Protein AF-A0A556W7E6-F1 (afdb_monomer)

Sequence (172 aa):
MAGVFQLEAYEPEVYRRKARMISVAMAGQLIVFGMLFAMLLTTTFGSSFWLNALGVLLGLLATSALFAALKDRPWMNEVRYVWQLKHHLGQISGYLSTLRREVNADNRVALDILTFYHQGMQQLAELNGRTPDDDAERLAEKLEVKLKREELGLPEDVTRFDPQDLRAFKRS

Solvent-accessible surface area (backbone atoms only — not comparable to full-atom values): 9435 Å² total; per-residue (Å²): 129,82,66,75,44,66,76,73,96,72,62,34,66,61,43,47,52,51,51,50,54,49,53,51,51,53,52,53,48,30,51,53,36,14,51,50,40,18,50,54,42,25,74,75,74,47,84,45,74,67,41,42,52,48,9,38,51,52,9,48,52,52,44,48,52,52,47,65,70,51,58,80,42,78,91,32,50,58,60,51,49,54,51,50,51,52,49,52,48,61,55,50,63,45,26,46,70,43,32,55,54,37,41,75,66,72,32,62,68,34,43,44,53,52,47,26,44,54,53,50,49,41,50,54,19,48,44,70,73,40,77,60,90,65,50,72,68,54,48,50,50,53,50,51,54,50,51,54,28,57,76,70,72,45,73,93,74,44,57,63,48,54,72,67,64,56,72,83,50,62,72,98

Radius 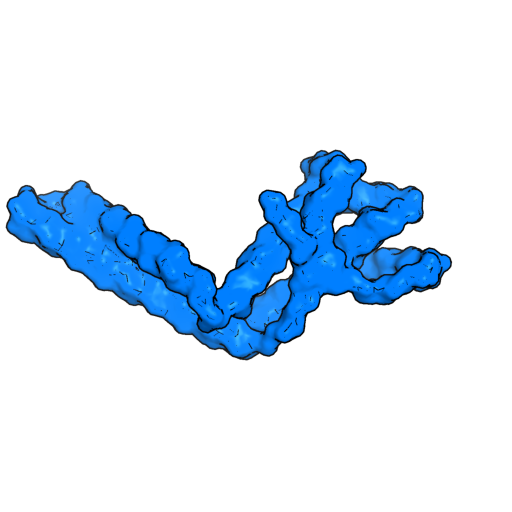of gyration: 22.02 Å; Cα contacts (8 Å, |Δi|>4): 160; chains: 1; bounding box: 41×32×66 Å

Mean predicted aligned error: 5.69 Å

pLDDT: mean 90.97, std 6.35, range [41.09, 96.5]

Secondary structure (DSSP, 8-state):
-PPPEE-----HHHHHHHHHHHHHHHHHHHHHHHHHHHHHHHHHH---HHHHHHHHHHHHHHHHHHHHHHTTSGGGHHHHHHHHHHHHHHHHHTTHHHHHHHHTTT-HHHHHHHHHHHHHHHHHHHHTT------HHHHHHHHHHHHHHHHTT--S---EE-TTGGGGS---

Structure (mmCIF, N/CA/C/O backbone):
data_AF-A0A556W7E6-F1
#
_entry.id   AF-A0A556W7E6-F1
#
loop_
_atom_site.group_PDB
_atom_site.id
_atom_site.type_symbol
_atom_site.label_atom_id
_atom_site.label_alt_id
_atom_site.label_comp_id
_atom_site.label_asym_id
_atom_site.label_entity_id
_atom_site.label_seq_id
_atom_site.pdbx_PDB_ins_code
_atom_site.Cartn_x
_atom_site.Cartn_y
_atom_site.Cartn_z
_atom_site.occupancy
_atom_site.B_iso_or_equiv
_atom_site.auth_seq_id
_atom_site.auth_comp_id
_atom_site.auth_asym_id
_atom_site.auth_atom_id
_atom_site.pdbx_PDB_model_num
ATOM 1 N N . MET A 1 1 ? -18.488 -3.601 -9.268 1.00 41.09 1 MET A N 1
ATOM 2 C CA . MET A 1 1 ? -18.821 -3.880 -7.857 1.00 41.09 1 MET A CA 1
ATOM 3 C C . MET A 1 1 ? -17.569 -4.472 -7.245 1.00 41.09 1 MET A C 1
ATOM 5 O O . MET A 1 1 ? -17.116 -5.485 -7.760 1.00 41.09 1 MET A O 1
ATOM 9 N N . ALA A 1 2 ? -16.931 -3.790 -6.293 1.00 57.09 2 ALA A N 1
ATOM 10 C CA . ALA A 1 2 ? -15.818 -4.405 -5.576 1.00 57.09 2 ALA A CA 1
ATOM 11 C C . ALA A 1 2 ? -16.418 -5.547 -4.750 1.00 57.09 2 ALA A C 1
ATOM 13 O O . ALA A 1 2 ? -17.368 -5.317 -4.005 1.00 57.09 2 ALA A O 1
ATOM 14 N N . GLY A 1 3 ? -15.977 -6.773 -5.019 1.00 77.81 3 GLY A N 1
ATOM 15 C CA . GLY A 1 3 ? -16.398 -7.928 -4.240 1.00 77.81 3 GLY A CA 1
ATOM 16 C C . GLY A 1 3 ? -15.831 -7.845 -2.829 1.00 77.81 3 GLY A C 1
ATOM 17 O O . GLY A 1 3 ? -14.907 -7.078 -2.563 1.00 77.81 3 GLY A O 1
ATOM 18 N N . VAL A 1 4 ? -16.389 -8.662 -1.949 1.00 90.25 4 VAL A N 1
ATOM 19 C CA . VAL A 1 4 ? -15.866 -8.886 -0.606 1.00 90.25 4 VAL A CA 1
ATOM 20 C C . VAL A 1 4 ? -14.383 -9.261 -0.688 1.00 90.25 4 VAL A C 1
ATOM 22 O O . VAL A 1 4 ? -14.018 -10.201 -1.395 1.00 90.25 4 VAL A O 1
ATOM 25 N N . PHE A 1 5 ? -13.538 -8.524 0.027 1.00 93.69 5 PHE A N 1
ATOM 26 C CA . PHE A 1 5 ? -12.109 -8.788 0.134 1.00 93.69 5 PHE A CA 1
ATOM 27 C C . PHE A 1 5 ? -11.823 -9.623 1.384 1.00 93.69 5 PHE A C 1
ATOM 29 O O . PHE A 1 5 ? -12.485 -9.463 2.411 1.00 93.69 5 PHE A O 1
ATOM 36 N N . GLN A 1 6 ? -10.837 -10.514 1.302 1.00 94.75 6 GLN A N 1
ATOM 37 C CA . GLN A 1 6 ? -10.453 -11.384 2.406 1.00 94.75 6 GLN A CA 1
ATOM 38 C C . GLN A 1 6 ? -8.942 -11.327 2.627 1.00 94.75 6 GLN A C 1
ATOM 40 O O . GLN A 1 6 ? -8.180 -11.319 1.663 1.00 94.75 6 GLN A O 1
ATOM 45 N N . LEU A 1 7 ? -8.517 -11.281 3.890 1.00 93.69 7 LEU A N 1
ATOM 46 C CA . LEU A 1 7 ? -7.118 -11.412 4.267 1.00 93.69 7 LEU A CA 1
ATOM 47 C C . LEU A 1 7 ? -6.669 -12.850 4.002 1.00 93.69 7 LEU A C 1
ATOM 49 O O . LEU A 1 7 ? -7.209 -13.800 4.568 1.00 93.69 7 LEU A O 1
ATOM 53 N N . GLU A 1 8 ? -5.674 -12.995 3.137 1.00 92.25 8 GLU A N 1
ATOM 54 C CA . GLU A 1 8 ? -5.074 -14.272 2.763 1.00 92.25 8 GLU A CA 1
ATOM 55 C C . GLU A 1 8 ? -3.651 -14.340 3.313 1.00 92.25 8 GLU A C 1
ATOM 57 O O . GLU A 1 8 ? -2.889 -13.375 3.219 1.00 92.25 8 GLU A O 1
ATOM 62 N N . ALA A 1 9 ? -3.276 -15.482 3.885 1.00 90.06 9 ALA A N 1
ATOM 63 C CA . ALA A 1 9 ? -1.927 -15.693 4.385 1.00 90.06 9 ALA A CA 1
ATOM 64 C C . ALA A 1 9 ? -0.963 -15.936 3.214 1.00 90.06 9 ALA A C 1
ATOM 66 O O . ALA A 1 9 ? -1.050 -16.948 2.521 1.00 90.06 9 ALA A O 1
ATOM 67 N N . TYR A 1 10 ? -0.021 -15.014 3.021 1.00 90.00 10 TYR A N 1
ATOM 68 C CA . TYR A 1 10 ? 1.058 -15.137 2.044 1.00 90.00 10 TYR A CA 1
ATOM 69 C C . TYR A 1 10 ? 2.413 -15.079 2.738 1.00 90.00 10 TYR A C 1
ATOM 71 O O . TYR A 1 10 ? 2.621 -14.267 3.637 1.00 90.00 10 TYR A O 1
ATOM 79 N N . GLU A 1 11 ? 3.361 -15.893 2.274 1.00 90.69 11 GLU A N 1
ATOM 80 C CA . GLU A 1 11 ? 4.734 -15.850 2.772 1.00 90.69 11 GLU A CA 1
ATOM 81 C C . GLU A 1 11 ? 5.435 -14.542 2.354 1.00 90.69 11 GLU A C 1
ATOM 83 O O . GLU A 1 11 ? 5.602 -14.279 1.151 1.00 90.69 11 GLU A O 1
ATOM 88 N N . PRO A 1 12 ? 5.918 -13.725 3.313 1.00 89.94 12 PRO A N 1
ATOM 89 C CA . PRO A 1 12 ? 6.541 -12.440 3.005 1.00 89.94 12 PRO A CA 1
ATOM 90 C C . PRO A 1 12 ? 7.773 -12.545 2.098 1.00 89.94 12 PRO A C 1
ATOM 92 O O . PRO A 1 12 ? 8.005 -11.683 1.248 1.00 89.94 12 PRO A O 1
ATOM 95 N N . GLU A 1 13 ? 8.573 -13.603 2.244 1.00 89.75 13 GLU A N 1
ATOM 96 C CA . GLU A 1 13 ? 9.771 -13.813 1.424 1.00 89.75 13 GLU A CA 1
ATOM 97 C C . GLU A 1 13 ? 9.437 -14.075 -0.046 1.00 89.75 13 GLU A C 1
ATOM 99 O O . GLU A 1 13 ? 10.068 -13.493 -0.938 1.00 89.75 13 GLU A O 1
ATOM 104 N N . VAL A 1 14 ? 8.413 -14.895 -0.301 1.00 89.00 14 VAL A N 1
ATOM 105 C CA . VAL A 1 14 ? 7.934 -15.214 -1.651 1.00 89.00 14 VAL A CA 1
ATOM 106 C C . VAL A 1 14 ? 7.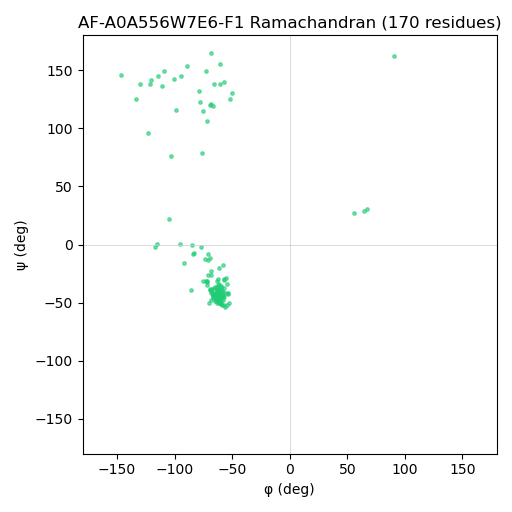401 -13.956 -2.329 1.00 89.00 14 VAL A C 1
ATOM 108 O O . VAL A 1 14 ? 7.808 -13.653 -3.456 1.00 89.00 14 VAL A O 1
ATOM 111 N N . TYR A 1 15 ? 6.567 -13.177 -1.629 1.00 91.38 15 TYR A N 1
ATOM 112 C CA . TYR A 1 15 ? 6.061 -11.898 -2.131 1.00 91.38 15 TYR A CA 1
ATOM 113 C C . TYR A 1 15 ? 7.207 -10.943 -2.487 1.00 91.38 15 TYR A C 1
ATOM 115 O O . TYR A 1 15 ? 7.273 -10.463 -3.620 1.00 91.38 15 TYR A O 1
ATOM 123 N N . ARG A 1 16 ? 8.156 -10.704 -1.571 1.00 91.06 16 ARG A N 1
ATOM 124 C CA . ARG A 1 16 ? 9.266 -9.766 -1.816 1.00 91.06 16 ARG A CA 1
ATOM 125 C C . ARG A 1 16 ? 10.149 -10.202 -2.978 1.00 91.06 16 ARG A C 1
ATOM 127 O O . ARG A 1 16 ? 10.568 -9.360 -3.775 1.00 91.06 16 ARG A O 1
ATOM 134 N N . ARG A 1 17 ? 10.430 -11.504 -3.097 1.00 91.19 17 ARG A N 1
ATOM 135 C CA . ARG A 1 17 ? 11.207 -12.047 -4.217 1.00 91.19 17 ARG A CA 1
ATOM 136 C C . ARG A 1 17 ? 10.475 -11.814 -5.538 1.00 91.19 17 ARG A C 1
ATOM 138 O O . ARG A 1 17 ? 11.075 -11.260 -6.458 1.00 91.19 17 ARG A O 1
ATOM 145 N N . LYS A 1 18 ? 9.189 -12.175 -5.625 1.00 89.75 18 LYS A N 1
ATOM 146 C CA . LYS A 1 18 ? 8.360 -11.963 -6.824 1.00 89.75 18 LYS A CA 1
ATOM 147 C C . LYS A 1 18 ? 8.253 -10.486 -7.187 1.00 89.75 18 LYS A C 1
ATOM 149 O O . LYS A 1 18 ? 8.547 -10.129 -8.324 1.00 89.75 18 LYS A O 1
ATOM 154 N N . ALA A 1 19 ? 7.930 -9.626 -6.224 1.00 89.81 19 ALA A N 1
ATOM 155 C CA . ALA A 1 19 ? 7.823 -8.185 -6.426 1.00 89.81 19 ALA A CA 1
ATOM 156 C C . ALA A 1 19 ? 9.133 -7.585 -6.958 1.00 89.81 19 ALA A C 1
ATOM 158 O O . ALA A 1 19 ? 9.112 -6.815 -7.914 1.00 89.81 19 ALA A O 1
ATOM 159 N N . ARG A 1 20 ? 10.289 -7.981 -6.408 1.00 92.00 20 ARG A N 1
ATOM 160 C CA . ARG A 1 20 ? 11.593 -7.512 -6.899 1.00 92.00 20 ARG A CA 1
ATOM 161 C C . ARG A 1 20 ? 11.873 -7.984 -8.324 1.00 92.00 20 ARG A C 1
ATOM 163 O O . ARG A 1 20 ? 12.299 -7.176 -9.143 1.00 92.00 20 ARG A O 1
ATOM 170 N N . MET A 1 21 ? 11.625 -9.260 -8.625 1.00 91.50 21 MET A N 1
ATOM 171 C CA . MET A 1 21 ? 11.807 -9.799 -9.979 1.00 91.50 21 MET A CA 1
ATOM 172 C C . MET A 1 21 ? 10.921 -9.072 -10.994 1.00 91.50 21 MET A C 1
ATOM 174 O O . MET A 1 21 ? 11.408 -8.697 -12.056 1.00 91.50 21 MET A O 1
ATOM 178 N 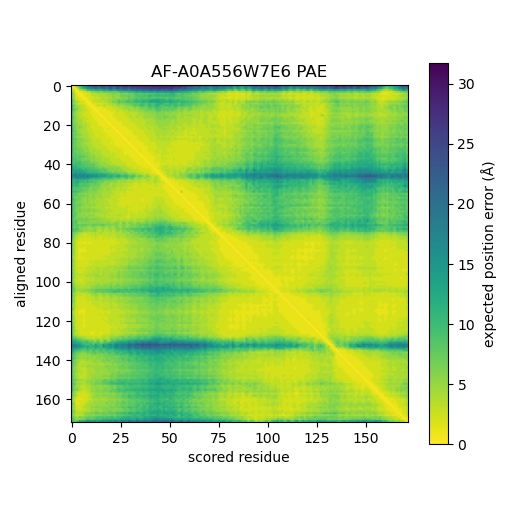N . ILE A 1 22 ? 9.656 -8.807 -10.647 1.00 89.75 22 ILE A N 1
ATOM 179 C CA . ILE A 1 22 ? 8.721 -8.029 -11.473 1.00 89.75 22 ILE A CA 1
ATOM 180 C C . ILE A 1 22 ? 9.259 -6.632 -11.730 1.00 89.75 22 ILE A C 1
ATOM 182 O O . ILE A 1 22 ? 9.354 -6.222 -12.882 1.00 89.75 22 ILE A O 1
ATOM 186 N N . SER A 1 23 ? 9.637 -5.912 -10.674 1.00 89.94 23 SER A N 1
ATOM 187 C CA . SER A 1 23 ? 10.132 -4.542 -10.795 1.00 89.94 23 SER A CA 1
ATOM 188 C C . SER A 1 23 ? 11.377 -4.464 -11.677 1.00 89.94 23 SER A C 1
ATOM 190 O O . SER A 1 23 ? 11.464 -3.590 -12.536 1.00 89.94 23 SER A O 1
ATOM 192 N N . VAL A 1 24 ? 12.316 -5.402 -11.516 1.00 94.19 24 VAL A N 1
ATOM 193 C CA . VAL A 1 24 ? 13.527 -5.473 -12.349 1.00 94.19 24 VAL A CA 1
ATOM 194 C C . VAL A 1 24 ? 13.179 -5.811 -13.800 1.00 94.19 24 VAL A C 1
ATOM 196 O O . VAL A 1 24 ? 13.690 -5.159 -14.707 1.00 94.19 24 VAL A O 1
ATOM 199 N N . ALA A 1 25 ? 12.284 -6.774 -14.034 1.00 91.88 25 ALA A N 1
ATOM 200 C CA . ALA A 1 25 ? 11.844 -7.134 -15.380 1.00 91.88 25 ALA A CA 1
ATOM 201 C C . ALA A 1 25 ? 11.141 -5.962 -16.085 1.00 91.88 25 ALA A C 1
ATOM 203 O O . ALA A 1 25 ? 11.448 -5.665 -17.237 1.00 91.88 25 ALA A O 1
ATOM 204 N N . MET A 1 26 ? 10.254 -5.248 -15.385 1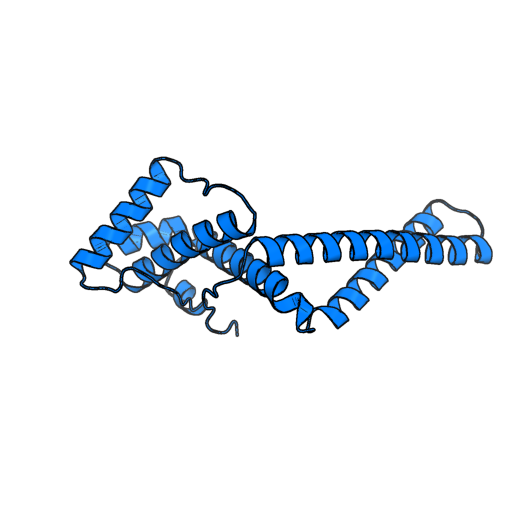.00 90.44 26 MET A N 1
ATOM 205 C CA . MET A 1 26 ? 9.572 -4.065 -15.917 1.00 90.44 26 MET A CA 1
ATOM 206 C C . MET A 1 26 ? 10.549 -2.930 -16.227 1.00 90.44 26 MET A C 1
ATOM 208 O O . MET A 1 26 ? 10.440 -2.314 -17.285 1.00 90.44 26 MET A O 1
ATOM 212 N N . ALA A 1 27 ? 11.517 -2.669 -15.344 1.00 93.19 27 ALA A N 1
ATOM 213 C CA . ALA A 1 27 ? 12.543 -1.657 -15.578 1.00 93.19 27 ALA A CA 1
ATOM 214 C C . ALA A 1 27 ? 13.417 -2.011 -16.791 1.00 93.19 27 ALA A C 1
ATOM 216 O O . ALA A 1 27 ? 13.624 -1.172 -17.666 1.00 93.19 27 ALA A O 1
ATOM 217 N N . GLY A 1 28 ? 13.873 -3.265 -16.884 1.00 95.44 28 GLY A N 1
ATOM 218 C CA . GLY A 1 28 ? 14.645 -3.750 -18.028 1.00 95.44 28 GLY A CA 1
ATOM 219 C C . GLY A 1 28 ? 13.865 -3.634 -19.337 1.00 95.44 28 GLY A C 1
ATOM 220 O O . GLY A 1 28 ? 14.378 -3.108 -20.321 1.00 95.44 28 GLY A O 1
ATOM 221 N N . GLN A 1 29 ? 12.597 -4.040 -19.336 1.00 93.25 29 GLN A N 1
ATOM 222 C CA . GLN A 1 29 ? 11.733 -3.939 -20.508 1.00 93.25 29 GLN A CA 1
ATOM 223 C C . GLN A 1 29 ? 11.481 -2.490 -20.935 1.00 93.25 29 GLN A C 1
ATOM 225 O O . GLN A 1 29 ? 11.523 -2.196 -22.127 1.00 93.25 29 GLN A O 1
ATOM 230 N N . LEU A 1 30 ? 11.260 -1.581 -19.981 1.00 94.06 30 LEU A N 1
ATOM 231 C CA . LEU A 1 30 ? 11.086 -0.160 -20.269 1.00 94.06 30 LEU A CA 1
ATOM 232 C C . LEU A 1 30 ? 12.323 0.424 -20.954 1.00 94.06 30 LEU A C 1
ATOM 234 O O . LEU A 1 30 ? 12.185 1.155 -21.932 1.00 94.06 30 LEU A O 1
ATOM 238 N N . ILE A 1 31 ? 13.520 0.080 -20.469 1.00 94.75 31 ILE A N 1
ATOM 239 C CA . ILE A 1 31 ? 14.783 0.513 -21.076 1.00 94.75 31 ILE A CA 1
ATOM 240 C C . ILE A 1 31 ? 14.894 -0.030 -22.503 1.00 94.75 31 ILE A C 1
ATOM 242 O O . ILE A 1 31 ? 15.147 0.741 -23.426 1.00 94.75 31 ILE A O 1
ATOM 246 N N . VAL A 1 32 ? 14.647 -1.330 -22.698 1.00 95.69 32 VAL A N 1
ATOM 247 C CA . VAL A 1 32 ? 14.730 -1.976 -24.017 1.00 95.69 32 VAL A CA 1
ATOM 248 C C . VAL A 1 32 ? 13.740 -1.356 -25.002 1.00 95.69 32 VAL A C 1
ATOM 250 O O . VAL A 1 32 ? 14.142 -0.962 -26.093 1.00 95.69 32 VAL A O 1
ATOM 253 N N . PHE A 1 33 ? 12.465 -1.214 -24.633 1.00 94.75 33 PHE A N 1
ATOM 254 C CA . PHE A 1 33 ? 11.465 -0.612 -25.515 1.00 94.75 33 PHE A CA 1
ATOM 255 C C . PHE A 1 33 ? 11.713 0.876 -25.747 1.00 94.75 33 PHE A C 1
ATOM 257 O O . PHE A 1 33 ? 11.597 1.331 -26.881 1.00 94.75 33 PHE A O 1
ATOM 264 N N . GLY A 1 34 ? 12.093 1.629 -24.714 1.00 93.25 34 GLY A N 1
ATOM 265 C CA . GLY A 1 34 ? 12.426 3.045 -24.847 1.00 93.25 34 GLY A CA 1
ATOM 266 C C . GLY A 1 34 ? 13.583 3.270 -25.820 1.00 93.25 34 GLY A C 1
ATOM 267 O O . GLY A 1 34 ? 13.466 4.094 -26.725 1.00 93.25 34 GLY A O 1
ATOM 268 N N . MET A 1 35 ? 14.662 2.489 -25.692 1.00 93.56 35 MET A N 1
ATOM 269 C CA . MET A 1 35 ? 15.795 2.525 -26.624 1.00 93.56 35 MET A CA 1
ATOM 270 C C . MET A 1 35 ? 15.391 2.090 -28.032 1.00 93.56 35 MET A C 1
ATOM 272 O O . MET A 1 35 ? 15.739 2.765 -28.996 1.00 93.56 35 MET A O 1
ATOM 276 N N . LEU A 1 36 ? 14.634 0.997 -28.161 1.00 95.56 36 LEU A N 1
ATOM 277 C CA . LEU A 1 36 ? 14.207 0.466 -29.454 1.00 95.56 36 LEU A CA 1
ATOM 278 C C . LEU A 1 36 ? 13.337 1.471 -30.219 1.00 95.56 36 LEU A C 1
ATOM 280 O O . LEU A 1 36 ? 13.614 1.758 -31.382 1.00 95.56 36 LEU A O 1
ATOM 284 N N . PHE A 1 37 ? 12.331 2.067 -29.576 1.00 94.12 37 PHE A N 1
ATOM 285 C CA . PHE A 1 37 ? 11.487 3.071 -30.226 1.00 94.12 37 PHE A CA 1
ATOM 286 C C . PHE A 1 37 ? 12.240 4.371 -30.514 1.00 94.12 37 PHE A C 1
ATOM 288 O O . PHE A 1 37 ? 12.059 4.941 -31.590 1.00 94.12 37 PHE A O 1
ATOM 295 N N . ALA A 1 38 ? 13.111 4.830 -29.608 1.00 92.38 38 ALA A N 1
ATOM 296 C CA . ALA A 1 38 ? 13.942 6.008 -29.857 1.00 92.38 38 ALA A CA 1
ATOM 297 C C . ALA A 1 38 ? 14.890 5.789 -31.048 1.00 92.38 38 ALA A C 1
ATOM 299 O O . ALA A 1 38 ? 15.011 6.660 -31.910 1.00 92.38 38 ALA A O 1
ATOM 300 N N . MET A 1 39 ? 15.512 4.611 -31.149 1.00 93.50 39 MET A N 1
ATOM 301 C CA . MET A 1 39 ? 16.370 4.244 -32.276 1.00 93.50 39 MET A CA 1
ATOM 302 C C . MET A 1 39 ? 15.581 4.202 -33.590 1.00 93.50 39 MET A C 1
ATOM 304 O O . MET A 1 39 ? 16.008 4.798 -34.576 1.00 93.50 39 MET A O 1
ATOM 308 N N . LEU A 1 40 ? 14.408 3.562 -33.616 1.00 93.69 40 LEU A N 1
ATOM 309 C CA . LEU A 1 40 ? 13.567 3.489 -34.819 1.00 93.69 40 LEU A CA 1
ATOM 310 C C . LEU A 1 40 ? 13.117 4.877 -35.297 1.00 93.69 40 LEU A C 1
ATOM 312 O O . LEU A 1 40 ? 13.196 5.183 -36.487 1.00 93.69 40 LEU A O 1
ATOM 316 N N . LEU A 1 41 ? 12.691 5.742 -34.374 1.00 91.88 41 LEU A N 1
ATOM 317 C CA . LEU A 1 41 ? 12.281 7.107 -34.704 1.00 91.88 41 LEU A CA 1
ATOM 318 C C . LEU A 1 41 ? 13.458 7.952 -35.203 1.00 91.88 41 LEU A C 1
ATOM 320 O O . LEU A 1 41 ? 13.333 8.626 -36.222 1.00 91.88 41 LEU A O 1
ATOM 324 N N . THR A 1 42 ? 14.605 7.907 -34.523 1.00 91.75 42 THR A N 1
ATOM 325 C CA . THR A 1 42 ? 15.755 8.748 -34.893 1.00 91.75 42 THR A CA 1
ATOM 326 C C . THR A 1 42 ? 16.452 8.298 -36.175 1.00 91.75 42 THR A C 1
ATOM 328 O O . THR A 1 42 ? 16.946 9.140 -36.920 1.00 91.75 42 THR A O 1
ATOM 331 N N . THR A 1 43 ? 16.453 6.999 -36.480 1.00 92.94 43 THR A N 1
ATOM 332 C CA . THR A 1 43 ? 16.981 6.476 -37.754 1.00 92.94 43 THR A CA 1
ATOM 333 C C . THR A 1 43 ? 16.079 6.801 -38.945 1.00 92.94 43 THR A C 1
ATOM 335 O O . THR A 1 43 ? 16.586 7.028 -40.038 1.00 92.94 43 THR A O 1
ATOM 338 N N . THR A 1 44 ? 14.760 6.872 -38.737 1.00 92.25 44 THR A N 1
ATOM 339 C CA . THR A 1 44 ? 13.787 7.143 -39.810 1.00 92.25 44 THR A CA 1
ATOM 340 C C . THR A 1 44 ? 13.583 8.640 -40.061 1.00 92.25 44 THR A C 1
ATOM 342 O O . THR A 1 44 ? 13.460 9.060 -41.208 1.00 92.25 44 THR A O 1
ATOM 345 N N . PHE A 1 45 ? 13.546 9.456 -39.001 1.00 91.88 45 PHE A N 1
ATOM 346 C CA . PHE A 1 45 ? 13.166 10.877 -39.067 1.00 91.88 45 PHE A CA 1
ATOM 347 C C . PHE A 1 45 ? 14.304 11.848 -38.709 1.00 91.88 45 PHE A C 1
ATOM 349 O O . PHE A 1 45 ? 14.104 13.061 -38.730 1.00 91.88 45 PHE A O 1
ATOM 356 N N . GLY A 1 46 ? 15.494 11.333 -38.389 1.00 87.06 46 GLY A N 1
ATOM 357 C CA . GLY A 1 46 ? 16.636 12.120 -37.923 1.00 87.06 46 GLY A CA 1
ATOM 358 C C . GLY A 1 46 ? 16.692 12.264 -36.398 1.00 87.06 46 GLY A C 1
ATOM 359 O O . GLY A 1 46 ? 15.723 12.025 -35.676 1.00 87.06 46 GLY A O 1
ATOM 360 N N . SER A 1 47 ? 17.856 12.640 -35.870 1.00 88.56 47 SER A N 1
ATOM 361 C CA . SER A 1 47 ? 18.057 12.777 -34.427 1.00 88.56 47 SER A CA 1
ATOM 362 C C . SER A 1 47 ? 17.461 14.086 -33.897 1.00 88.56 47 SER A C 1
ATOM 364 O O . SER A 1 47 ? 17.817 15.184 -34.311 1.00 88.56 47 SER A O 1
ATOM 366 N N . SER A 1 48 ? 16.546 13.974 -32.934 1.00 92.00 48 SER A N 1
ATOM 367 C CA . SER A 1 48 ? 15.982 15.117 -32.212 1.00 92.00 48 SER A CA 1
ATOM 368 C C . SER A 1 48 ? 15.669 14.725 -30.776 1.00 92.00 48 SER A C 1
ATOM 370 O O . SER A 1 48 ? 15.253 13.594 -30.507 1.00 92.00 48 SER A O 1
ATOM 372 N N . PHE A 1 49 ? 15.835 15.663 -29.844 1.00 92.44 49 PHE A N 1
ATOM 373 C CA . PHE A 1 49 ? 15.466 15.468 -28.441 1.00 92.44 49 PHE A CA 1
ATOM 374 C C . PHE A 1 49 ? 14.004 15.009 -28.296 1.00 92.44 49 PHE A C 1
ATOM 376 O O . PHE A 1 49 ? 13.721 14.059 -27.569 1.00 92.44 49 PHE A O 1
ATOM 383 N N . TRP A 1 50 ? 13.090 15.605 -29.069 1.00 93.75 50 TRP A N 1
ATOM 384 C CA . TRP A 1 50 ? 11.665 15.262 -29.046 1.00 93.75 50 TRP A CA 1
ATOM 385 C C . TRP A 1 50 ? 11.376 13.835 -29.517 1.00 93.75 50 TRP A C 1
ATOM 387 O O . TRP A 1 50 ? 10.518 13.170 -28.945 1.00 93.75 50 TRP A O 1
ATOM 397 N N . LEU A 1 51 ? 12.109 13.335 -30.515 1.00 92.06 51 LEU A N 1
ATOM 398 C CA . LEU A 1 51 ? 11.937 11.966 -31.016 1.00 92.06 51 LEU A CA 1
ATOM 399 C C . LEU A 1 51 ? 12.470 10.924 -30.028 1.00 92.06 51 LEU A C 1
ATOM 401 O O . LEU A 1 51 ? 11.865 9.867 -29.868 1.00 92.06 51 LEU A O 1
ATOM 405 N N . ASN A 1 52 ? 13.547 11.245 -29.306 1.00 91.44 52 ASN A N 1
ATOM 406 C CA . ASN A 1 52 ? 14.018 10.412 -28.199 1.00 91.44 52 ASN A CA 1
ATOM 407 C C . ASN A 1 52 ? 12.982 10.364 -27.066 1.00 91.44 52 ASN A C 1
ATOM 409 O O . ASN A 1 52 ? 12.632 9.282 -26.598 1.00 91.44 52 ASN A O 1
ATOM 413 N N . ALA A 1 53 ? 12.438 11.521 -26.670 1.00 92.56 53 ALA A N 1
ATOM 414 C CA . ALA A 1 53 ? 11.386 11.597 -25.657 1.00 92.56 53 ALA A CA 1
ATOM 415 C C . ALA A 1 53 ? 10.122 10.826 -26.077 1.00 92.56 53 ALA A C 1
ATOM 417 O O . ALA A 1 53 ? 9.545 10.092 -25.273 1.00 92.56 53 ALA A O 1
ATOM 418 N N . LEU A 1 54 ? 9.729 10.928 -27.351 1.00 94.25 54 LEU A N 1
ATOM 419 C CA . LEU A 1 54 ? 8.613 10.170 -27.909 1.00 94.25 54 LEU A CA 1
ATOM 420 C C . LEU A 1 54 ? 8.881 8.659 -27.886 1.00 94.25 54 LEU A C 1
ATOM 422 O O . LEU A 1 54 ? 7.990 7.891 -27.535 1.00 94.25 54 LEU A O 1
ATOM 426 N N . GLY A 1 55 ? 10.107 8.223 -28.187 1.00 92.62 55 GLY A N 1
ATOM 427 C CA . GLY A 1 55 ? 10.504 6.818 -28.091 1.00 92.62 55 GLY A CA 1
ATOM 428 C C . GLY A 1 55 ? 10.372 6.258 -26.673 1.00 92.62 55 GLY A C 1
ATOM 429 O O . GLY A 1 55 ? 9.794 5.189 -26.477 1.00 92.62 55 GLY A O 1
ATOM 430 N N . VAL A 1 56 ? 10.813 7.014 -25.664 1.00 93.56 56 VAL A N 1
ATOM 431 C CA . VAL A 1 56 ? 10.632 6.639 -24.251 1.00 93.56 56 VAL A CA 1
ATOM 432 C C . VAL A 1 56 ? 9.149 6.571 -23.880 1.00 93.56 56 VAL A C 1
ATOM 434 O O . VAL A 1 56 ? 8.731 5.618 -23.221 1.00 93.56 56 VAL A O 1
ATOM 437 N N . LEU A 1 57 ? 8.337 7.531 -24.337 1.00 95.38 57 LEU A N 1
ATOM 438 C CA . LEU A 1 57 ? 6.891 7.530 -24.099 1.00 95.38 57 LEU A CA 1
ATOM 439 C C . LEU A 1 57 ? 6.216 6.292 -24.709 1.00 95.38 57 LEU A C 1
ATOM 441 O O . LEU A 1 57 ? 5.435 5.621 -24.035 1.00 95.38 57 LEU A O 1
ATOM 445 N N . LEU A 1 58 ? 6.548 5.944 -25.954 1.00 94.56 58 LEU A N 1
ATOM 446 C CA . LEU A 1 58 ? 6.059 4.721 -26.596 1.00 94.56 58 LEU A CA 1
ATOM 447 C C . LEU A 1 58 ? 6.533 3.466 -25.852 1.00 94.56 58 LEU A C 1
ATOM 449 O O . LEU A 1 58 ? 5.753 2.531 -25.668 1.00 94.56 58 LEU A O 1
ATOM 453 N N . GLY A 1 59 ? 7.771 3.463 -25.351 1.00 94.31 59 GLY A N 1
ATOM 454 C CA . GLY A 1 59 ? 8.305 2.374 -24.534 1.00 94.31 59 GLY A CA 1
ATOM 455 C C . GLY A 1 59 ? 7.544 2.181 -23.225 1.00 94.31 59 GLY A C 1
ATOM 456 O O . GLY A 1 59 ? 7.256 1.046 -22.834 1.00 94.31 59 GLY A O 1
ATOM 457 N N . LEU A 1 60 ? 7.143 3.280 -22.583 1.00 94.75 60 LEU A N 1
ATOM 458 C CA . LEU A 1 60 ? 6.295 3.260 -21.395 1.00 94.75 60 LEU A CA 1
ATOM 459 C C . LEU A 1 60 ? 4.904 2.698 -21.701 1.00 94.75 60 LEU A C 1
ATOM 461 O O . LEU A 1 60 ? 4.416 1.842 -20.958 1.00 94.75 60 LEU A O 1
ATOM 465 N N . LEU A 1 61 ? 4.284 3.134 -22.800 1.00 95.12 61 LEU A N 1
ATOM 466 C CA . LEU A 1 61 ? 2.973 2.639 -23.226 1.00 95.12 61 LEU A CA 1
ATOM 467 C C . LEU A 1 61 ? 3.015 1.141 -23.551 1.00 95.12 61 LEU A C 1
ATOM 469 O O . LEU A 1 61 ? 2.179 0.387 -23.055 1.00 95.12 61 LEU A O 1
ATOM 473 N N . ALA A 1 62 ? 4.022 0.689 -24.302 1.00 92.94 62 ALA A N 1
ATOM 474 C CA . ALA A 1 62 ? 4.209 -0.724 -24.627 1.00 92.94 62 ALA A CA 1
ATOM 475 C C . ALA A 1 62 ? 4.452 -1.574 -23.370 1.00 92.94 62 ALA A C 1
ATOM 477 O O . ALA A 1 62 ? 3.849 -2.637 -23.203 1.00 92.94 62 ALA A O 1
ATOM 478 N N . THR A 1 63 ? 5.284 -1.084 -22.444 1.00 91.56 63 THR A N 1
ATOM 479 C CA . THR A 1 63 ? 5.541 -1.769 -21.170 1.00 91.56 63 THR A CA 1
ATOM 480 C C . THR A 1 63 ? 4.276 -1.885 -20.328 1.00 91.56 63 THR A C 1
ATOM 482 O O . THR A 1 63 ? 3.988 -2.955 -19.790 1.00 91.56 63 THR A O 1
ATOM 485 N N . SER A 1 64 ? 3.487 -0.813 -20.269 1.00 90.69 64 SER A N 1
ATOM 486 C CA . SER A 1 64 ? 2.220 -0.778 -19.535 1.00 90.69 64 SER A CA 1
ATOM 487 C C . SER A 1 64 ? 1.182 -1.720 -20.141 1.00 90.69 64 SER A C 1
ATOM 489 O O . SER A 1 64 ? 0.517 -2.447 -19.406 1.00 90.69 64 SER A O 1
ATOM 491 N N . ALA A 1 65 ? 1.072 -1.763 -21.472 1.00 92.38 65 ALA A N 1
ATOM 492 C CA . ALA A 1 65 ? 0.163 -2.667 -22.170 1.00 92.38 65 ALA A CA 1
ATOM 493 C C . ALA A 1 65 ? 0.521 -4.140 -21.917 1.00 92.38 65 ALA A C 1
ATOM 495 O O . ALA A 1 65 ? -0.357 -4.947 -21.609 1.00 92.38 65 ALA A O 1
ATOM 496 N N . LEU A 1 66 ? 1.812 -4.491 -21.972 1.00 90.56 66 LEU A N 1
ATOM 497 C CA . LEU A 1 66 ? 2.241 -5.857 -21.680 1.00 90.56 66 LEU A CA 1
ATOM 498 C C . LEU A 1 66 ? 1.991 -6.228 -20.215 1.00 90.56 66 LEU A C 1
ATOM 500 O O . LEU A 1 66 ? 1.491 -7.316 -19.932 1.00 90.56 66 LEU A O 1
ATOM 504 N N . PHE A 1 67 ? 2.284 -5.318 -19.283 1.00 89.19 67 PHE A N 1
ATOM 505 C CA . PHE A 1 67 ? 1.962 -5.528 -17.874 1.00 89.19 67 PHE A CA 1
ATOM 506 C C . PHE A 1 67 ? 0.458 -5.751 -17.674 1.00 89.19 67 PHE A C 1
ATOM 508 O O . PHE A 1 67 ? 0.067 -6.700 -16.999 1.00 89.19 67 PHE A O 1
ATOM 515 N N . ALA A 1 68 ? -0.392 -4.946 -18.317 1.00 87.62 68 ALA A N 1
ATOM 516 C CA . ALA A 1 68 ? -1.842 -5.095 -18.252 1.00 87.62 68 ALA A CA 1
ATOM 517 C C . ALA A 1 68 ? -2.331 -6.449 -18.797 1.00 87.62 68 ALA A C 1
ATOM 519 O O . ALA A 1 68 ? -3.281 -7.004 -18.251 1.00 87.62 68 ALA A O 1
ATOM 520 N N . ALA A 1 69 ? -1.669 -7.007 -19.814 1.00 87.50 69 ALA A N 1
ATOM 521 C CA . ALA A 1 69 ? -1.980 -8.335 -20.346 1.00 87.50 69 ALA A CA 1
ATOM 522 C C . ALA A 1 69 ? -1.494 -9.480 -19.436 1.00 87.50 69 ALA A C 1
ATOM 524 O O . ALA A 1 69 ? -2.099 -10.552 -19.388 1.00 87.50 69 ALA A O 1
ATOM 525 N N . LEU A 1 70 ? -0.394 -9.275 -18.706 1.00 86.00 70 LEU A N 1
ATOM 526 C CA . LEU A 1 70 ? 0.201 -10.287 -17.830 1.00 86.00 70 LEU A CA 1
ATOM 527 C C . LEU A 1 70 ? -0.309 -10.231 -16.389 1.00 86.00 70 LEU A C 1
ATOM 529 O O . LEU A 1 70 ? -0.140 -11.213 -15.664 1.00 86.00 70 LEU A O 1
ATOM 533 N N . LYS A 1 71 ? -0.961 -9.135 -15.979 1.00 83.25 71 LYS A N 1
ATOM 534 C CA . LYS A 1 71 ? -1.461 -8.944 -14.610 1.00 83.25 71 LYS A CA 1
ATOM 535 C C . LYS A 1 71 ? -2.376 -10.077 -14.154 1.00 83.25 71 LYS A C 1
ATOM 537 O O . LYS A 1 71 ? -2.444 -10.346 -12.961 1.00 83.25 71 LYS A O 1
ATOM 542 N N . ASP A 1 72 ? -3.074 -10.732 -15.089 1.00 84.62 72 ASP A N 1
ATOM 543 C CA . ASP A 1 72 ? -4.065 -11.750 -14.753 1.00 84.62 72 ASP A CA 1
ATOM 544 C C . ASP A 1 72 ? -3.477 -13.144 -14.488 1.00 84.62 72 ASP A C 1
ATOM 546 O O . ASP A 1 72 ? -4.171 -14.045 -14.011 1.00 84.62 72 ASP A O 1
ATOM 550 N N . ARG A 1 73 ? -2.176 -13.317 -14.740 1.00 86.50 73 ARG A N 1
ATOM 551 C CA . ARG A 1 73 ? -1.490 -14.603 -14.631 1.00 86.50 73 ARG A CA 1
ATOM 552 C C . ARG A 1 73 ? -1.283 -15.041 -13.169 1.00 86.50 73 ARG A C 1
ATOM 554 O O . ARG A 1 73 ? -1.045 -14.195 -12.309 1.00 86.50 73 ARG A O 1
ATOM 561 N N . PRO A 1 74 ? -1.264 -16.362 -12.885 1.00 83.69 74 PRO A N 1
ATOM 562 C CA . PRO A 1 74 ? -1.164 -16.894 -11.517 1.00 83.69 74 PRO A CA 1
ATOM 563 C C . PRO A 1 74 ? 0.064 -16.424 -10.730 1.00 83.69 74 PRO A C 1
ATOM 565 O O . PRO A 1 74 ? 0.017 -16.264 -9.517 1.00 83.69 74 PRO A O 1
ATOM 568 N N . TRP A 1 75 ? 1.177 -16.161 -11.414 1.00 81.06 75 TRP A N 1
ATOM 569 C CA . TRP A 1 75 ? 2.418 -15.717 -10.780 1.00 81.06 75 TRP A CA 1
ATOM 570 C C . TRP A 1 75 ? 2.341 -14.288 -10.201 1.00 81.06 75 TRP A C 1
ATOM 572 O O . TRP A 1 75 ? 3.227 -13.902 -9.443 1.00 81.06 75 TRP A O 1
ATOM 582 N N . MET A 1 76 ? 1.288 -13.530 -10.538 1.00 87.06 76 MET A N 1
ATOM 583 C CA . MET A 1 76 ? 0.994 -12.188 -10.025 1.00 87.06 76 MET A CA 1
ATOM 584 C C . MET A 1 76 ? 0.017 -12.214 -8.835 1.00 87.06 76 MET A C 1
ATOM 586 O O . MET A 1 76 ? -0.357 -11.151 -8.348 1.00 87.06 76 MET A O 1
ATOM 590 N N . ASN A 1 77 ? -0.452 -13.385 -8.381 1.00 89.50 77 ASN A N 1
ATOM 591 C CA . ASN A 1 77 ? -1.452 -13.497 -7.307 1.00 89.50 77 ASN A CA 1
ATOM 592 C C . ASN A 1 77 ? -1.040 -12.722 -6.055 1.00 89.50 77 ASN A C 1
ATOM 594 O O . ASN A 1 77 ? -1.791 -11.865 -5.601 1.00 89.50 77 ASN A O 1
ATOM 598 N N . GLU A 1 78 ? 0.183 -12.934 -5.575 1.00 89.94 78 GLU A N 1
ATOM 599 C CA . GLU A 1 78 ? 0.694 -12.287 -4.367 1.00 89.94 78 GLU A CA 1
ATOM 600 C C . GLU A 1 78 ? 0.768 -10.767 -4.533 1.00 89.94 78 GLU A C 1
ATOM 602 O O . GLU A 1 78 ? 0.346 -10.009 -3.667 1.00 89.94 78 GLU A O 1
ATOM 607 N N . VAL A 1 79 ? 1.277 -10.294 -5.673 1.00 90.25 79 VAL A N 1
ATOM 608 C CA . VAL A 1 79 ? 1.423 -8.854 -5.926 1.00 90.25 79 VAL A CA 1
ATOM 609 C C . VAL A 1 79 ? 0.063 -8.183 -6.108 1.00 90.25 79 VAL A C 1
ATOM 611 O O . VAL A 1 79 ? -0.147 -7.082 -5.598 1.00 90.25 79 VAL A O 1
ATOM 614 N N . ARG A 1 80 ? -0.881 -8.851 -6.780 1.00 91.00 80 ARG A N 1
ATOM 615 C CA . ARG A 1 80 ? -2.271 -8.390 -6.884 1.00 91.00 80 ARG A CA 1
ATOM 616 C C . ARG A 1 80 ? -2.934 -8.318 -5.522 1.00 91.00 80 ARG A C 1
ATOM 618 O O . ARG A 1 80 ? -3.572 -7.308 -5.242 1.00 91.00 80 ARG A O 1
ATOM 625 N N . TYR A 1 81 ? -2.758 -9.344 -4.696 1.00 93.88 81 TYR A N 1
ATOM 626 C CA . TYR A 1 81 ? -3.275 -9.372 -3.337 1.00 93.88 81 TYR A CA 1
ATOM 627 C C . TYR A 1 81 ? -2.771 -8.168 -2.539 1.00 93.88 81 TYR A C 1
ATOM 629 O O . TYR A 1 81 ? -3.578 -7.384 -2.046 1.00 93.88 81 TYR A O 1
ATOM 637 N N . VAL A 1 82 ? -1.453 -7.938 -2.490 1.00 93.44 82 VAL A N 1
ATOM 638 C CA . VAL A 1 82 ? -0.888 -6.803 -1.736 1.00 93.44 82 VAL A CA 1
ATOM 639 C C . VAL A 1 82 ? -1.350 -5.457 -2.294 1.00 93.44 82 VAL A C 1
ATOM 641 O O . VAL A 1 82 ? -1.610 -4.522 -1.534 1.00 93.44 82 VAL A O 1
ATOM 644 N N . TRP A 1 83 ? -1.493 -5.343 -3.616 1.00 93.06 83 TRP A N 1
ATOM 645 C CA . TRP A 1 83 ? -2.037 -4.140 -4.241 1.00 93.06 83 TRP A CA 1
ATOM 646 C C . TRP A 1 83 ? -3.498 -3.889 -3.838 1.00 93.06 83 TRP A C 1
ATOM 648 O O . TRP A 1 83 ? -3.838 -2.764 -3.471 1.00 93.06 83 TRP A O 1
ATOM 658 N N . GLN A 1 84 ? -4.344 -4.924 -3.841 1.00 94.00 84 GLN A N 1
ATOM 659 C CA . GLN A 1 84 ? -5.734 -4.838 -3.386 1.00 94.00 84 GLN A CA 1
ATOM 660 C C . GLN A 1 84 ? -5.820 -4.532 -1.890 1.00 94.00 84 GLN A C 1
ATOM 662 O O . GLN A 1 84 ? -6.584 -3.652 -1.506 1.00 94.00 84 GLN A O 1
ATOM 667 N N . LEU A 1 85 ? -5.007 -5.185 -1.056 1.00 95.75 85 LEU A N 1
ATOM 668 C CA . LEU A 1 85 ? -4.909 -4.908 0.377 1.00 95.75 85 LEU A CA 1
ATOM 669 C C . LEU A 1 85 ? -4.595 -3.426 0.611 1.00 95.75 85 LEU A C 1
ATOM 671 O O . LEU A 1 85 ? -5.340 -2.731 1.296 1.00 95.75 85 LEU A O 1
ATOM 675 N N . LYS A 1 86 ? -3.548 -2.901 -0.039 1.00 94.75 86 LYS A N 1
ATOM 676 C CA . LYS A 1 86 ? -3.180 -1.481 0.050 1.00 94.75 86 LYS A CA 1
ATOM 677 C C . LYS A 1 86 ? -4.312 -0.562 -0.418 1.00 94.75 86 LYS A C 1
ATOM 679 O O . LYS A 1 86 ? -4.521 0.491 0.181 1.00 94.75 86 LYS A O 1
ATOM 684 N N . HIS A 1 87 ? -5.019 -0.932 -1.485 1.00 94.94 87 HIS A N 1
ATOM 685 C CA . HIS A 1 87 ? -6.132 -0.143 -2.005 1.00 94.94 87 HIS A CA 1
ATOM 686 C C . HIS A 1 87 ? -7.293 -0.063 -1.005 1.00 94.94 87 HIS A C 1
ATOM 688 O O . HIS A 1 87 ? -7.744 1.040 -0.704 1.00 94.94 87 HIS A O 1
ATOM 694 N N . HIS A 1 88 ? -7.726 -1.194 -0.439 1.00 95.38 88 HIS A N 1
ATOM 695 C CA . HIS A 1 88 ? -8.798 -1.226 0.561 1.00 95.38 88 HIS A CA 1
ATOM 696 C C . HIS A 1 88 ? -8.398 -0.502 1.852 1.00 95.38 88 HIS A C 1
ATOM 698 O O . HIS A 1 88 ? -9.172 0.305 2.358 1.00 95.38 88 HIS A O 1
ATOM 704 N N . LEU A 1 89 ? -7.167 -0.687 2.339 1.00 95.50 89 LEU A N 1
ATOM 705 C CA . LEU A 1 89 ? -6.665 0.051 3.505 1.00 95.50 89 LEU A CA 1
ATOM 706 C C . LEU A 1 89 ? -6.629 1.564 3.255 1.00 95.50 89 LEU A C 1
ATOM 708 O O . LEU A 1 89 ? -7.042 2.338 4.114 1.00 95.50 89 LEU A O 1
ATOM 712 N N . GLY A 1 90 ? -6.199 1.995 2.064 1.00 95.25 90 GLY A N 1
ATOM 713 C CA . GLY A 1 90 ? -6.230 3.406 1.668 1.00 95.25 90 GLY A CA 1
ATOM 714 C C . GLY A 1 90 ? -7.645 3.957 1.462 1.00 95.25 90 GLY A C 1
ATOM 715 O O . GLY A 1 90 ? -7.881 5.152 1.626 1.00 95.25 90 GLY A O 1
ATOM 716 N N . GLN A 1 91 ? -8.611 3.104 1.122 1.00 94.25 91 GLN A N 1
ATOM 717 C CA . GLN A 1 91 ? -10.017 3.490 1.096 1.00 94.25 91 GLN A CA 1
ATOM 718 C C . GLN A 1 91 ? -10.529 3.716 2.523 1.00 94.25 91 GLN A C 1
ATOM 720 O O . GLN A 1 91 ? -11.080 4.780 2.801 1.00 94.25 91 GLN A O 1
ATOM 725 N N . ILE A 1 92 ? -10.293 2.759 3.428 1.00 95.50 92 ILE A N 1
ATOM 726 C CA . ILE A 1 92 ? -10.701 2.824 4.840 1.00 95.50 92 ILE A CA 1
ATOM 727 C C . ILE A 1 92 ? -10.030 3.997 5.562 1.00 95.50 92 ILE A C 1
ATOM 729 O O . ILE A 1 92 ? -10.676 4.656 6.376 1.00 95.50 92 ILE A O 1
ATOM 733 N N . SER A 1 93 ? -8.780 4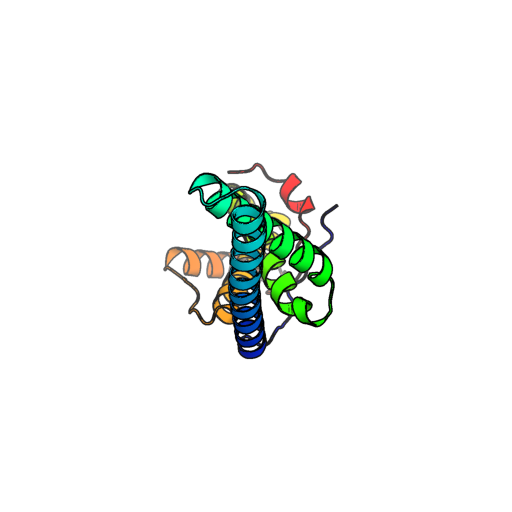.334 5.222 1.00 94.06 93 SER A N 1
ATOM 734 C CA . SER A 1 93 ? -8.061 5.449 5.851 1.00 94.06 93 SER A CA 1
ATOM 735 C C . SER A 1 93 ? -8.810 6.781 5.727 1.00 94.06 93 SER A C 1
ATOM 737 O O . SER A 1 93 ? -8.724 7.628 6.612 1.00 94.06 93 SER A O 1
ATOM 739 N N . GLY A 1 94 ? -9.596 6.959 4.658 1.00 94.75 94 GLY A N 1
ATOM 740 C CA . GLY A 1 94 ? -10.454 8.129 4.464 1.00 94.75 94 GLY A CA 1
ATOM 741 C C . GLY A 1 94 ? -11.677 8.195 5.387 1.00 94.75 94 GLY A C 1
ATOM 742 O O . GLY A 1 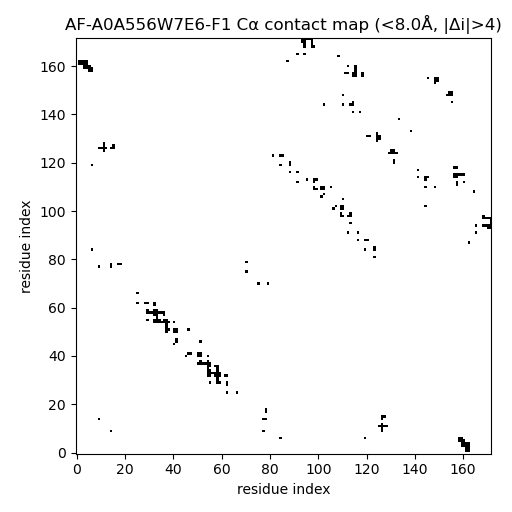94 ? -12.372 9.203 5.389 1.00 94.75 94 GLY A O 1
ATOM 743 N N . TYR A 1 95 ? -11.971 7.152 6.159 1.00 96.38 95 TYR A N 1
ATOM 744 C CA . TYR A 1 95 ? -13.145 7.055 7.032 1.00 96.38 95 TYR A CA 1
ATOM 745 C C . TYR A 1 95 ? -12.778 6.934 8.514 1.00 96.38 95 TYR A C 1
ATOM 747 O O . TYR A 1 95 ? -13.683 6.933 9.342 1.00 96.38 95 TYR A O 1
ATOM 755 N N . LEU A 1 96 ? -11.487 6.879 8.868 1.00 94.69 96 LEU A N 1
ATOM 756 C CA . LEU A 1 96 ? -11.033 6.581 10.234 1.00 94.69 96 LEU A CA 1
ATOM 757 C C . LEU A 1 96 ? -11.650 7.489 11.298 1.00 94.69 96 LEU A C 1
ATOM 759 O O . LEU A 1 96 ? -12.070 6.989 12.335 1.00 94.69 96 LEU A O 1
ATOM 763 N N . SER A 1 97 ? -11.760 8.799 11.049 1.00 93.31 97 SER A N 1
ATOM 764 C CA . SER A 1 97 ? -12.331 9.715 12.050 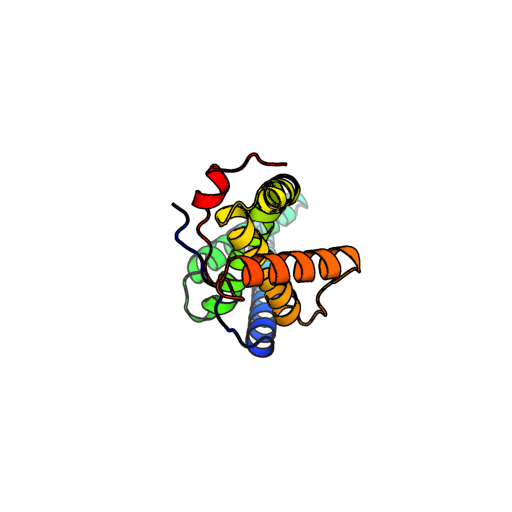1.00 93.31 97 SER A CA 1
ATOM 765 C C . SER A 1 97 ? -13.801 9.398 12.350 1.00 93.31 97 SER A C 1
ATOM 767 O O . SER A 1 97 ? -14.217 9.385 13.508 1.00 93.31 97 SER A O 1
ATOM 769 N N . THR A 1 98 ? -14.576 9.072 11.312 1.00 94.94 98 THR A N 1
ATOM 770 C CA . THR A 1 98 ? -15.960 8.627 11.454 1.00 94.94 98 THR A CA 1
ATOM 771 C C . THR A 1 98 ? -16.016 7.252 12.108 1.00 94.94 98 THR A C 1
ATOM 773 O O . THR A 1 98 ? -16.745 7.098 13.077 1.00 94.94 98 THR A O 1
ATOM 776 N N . LEU A 1 99 ? -15.224 6.280 11.650 1.00 95.06 99 LEU A N 1
ATOM 777 C CA . LEU A 1 99 ? -15.218 4.922 12.203 1.00 95.06 99 LEU A CA 1
ATOM 778 C C . LEU A 1 99 ? -14.917 4.920 13.706 1.00 95.06 99 LEU A C 1
ATOM 780 O O . LEU A 1 99 ? -15.655 4.303 14.461 1.00 95.06 99 LEU A O 1
ATOM 784 N N . ARG A 1 100 ? -13.920 5.690 14.157 1.00 94.75 100 ARG A N 1
ATOM 785 C CA . ARG A 1 100 ? -13.594 5.867 15.584 1.00 94.75 100 ARG A CA 1
ATOM 786 C C . ARG A 1 100 ? -14.774 6.402 16.391 1.00 94.75 100 ARG A C 1
ATOM 788 O O . ARG A 1 100 ? -15.073 5.899 17.469 1.00 94.75 100 ARG A O 1
ATOM 795 N N . ARG A 1 101 ? -15.477 7.411 15.864 1.00 94.12 101 ARG A N 1
ATOM 796 C CA . ARG A 1 101 ? -16.664 7.972 16.525 1.00 94.12 101 ARG A CA 1
ATOM 797 C C . ARG A 1 101 ? -17.787 6.943 16.633 1.00 94.12 101 ARG A C 1
ATOM 799 O O . ARG A 1 101 ? -18.413 6.848 17.679 1.00 94.12 101 ARG A O 1
ATOM 806 N N . GLU A 1 102 ? -18.035 6.183 15.574 1.00 94.12 102 GLU A N 1
ATOM 807 C CA . GLU A 1 102 ? -19.096 5.170 15.553 1.00 94.12 102 GLU A CA 1
ATOM 808 C C . GLU A 1 102 ? -18.743 3.949 16.421 1.00 94.12 102 GLU A C 1
ATOM 810 O O . GLU A 1 102 ? -19.624 3.376 17.054 1.00 94.12 102 GLU A O 1
ATOM 815 N N . VAL A 1 103 ? -17.457 3.600 16.546 1.00 93.62 103 VAL A N 1
ATOM 816 C CA . VAL A 1 103 ? -16.961 2.607 17.519 1.00 93.62 103 VAL A CA 1
ATOM 817 C C . VAL A 1 103 ? -17.207 3.053 18.963 1.00 93.62 103 VAL A C 1
ATOM 819 O O . VAL A 1 103 ? -17.451 2.221 19.829 1.00 93.62 103 VAL A O 1
ATOM 822 N N . ASN A 1 104 ? -17.190 4.357 19.249 1.00 90.88 104 ASN A N 1
ATOM 823 C CA . ASN A 1 104 ? -17.592 4.885 20.560 1.00 90.88 104 ASN A CA 1
ATOM 824 C C . ASN A 1 104 ? -19.106 4.846 20.805 1.00 90.88 104 ASN A C 1
ATOM 826 O O . ASN A 1 104 ? -19.534 5.039 21.937 1.00 90.88 104 ASN A O 1
ATOM 830 N N . ALA A 1 105 ? -19.902 4.598 19.766 1.00 91.62 105 ALA A N 1
ATOM 831 C CA . ALA A 1 105 ? -21.348 4.413 19.841 1.00 91.62 105 ALA A CA 1
ATOM 832 C C . ALA A 1 105 ? -21.753 2.931 19.695 1.00 91.62 105 ALA A C 1
ATOM 834 O O . ALA A 1 105 ? -22.874 2.640 19.278 1.00 91.62 105 ALA A O 1
ATOM 835 N N . ASP A 1 106 ? -20.832 2.002 19.976 1.00 89.62 106 ASP A N 1
ATOM 836 C CA . ASP A 1 106 ? -21.019 0.545 19.892 1.00 89.62 106 ASP A CA 1
ATOM 837 C C . ASP A 1 106 ? -21.489 0.037 18.515 1.00 89.62 106 ASP A C 1
ATOM 839 O O . ASP A 1 106 ? -22.127 -1.015 18.382 1.00 89.62 106 ASP A O 1
ATOM 843 N N . ASN A 1 107 ? -21.153 0.767 17.446 1.00 93.88 107 ASN A N 1
ATOM 844 C CA . ASN A 1 107 ? -21.472 0.352 16.088 1.00 93.88 107 ASN A CA 1
ATOM 845 C C . ASN A 1 107 ? -20.594 -0.837 15.670 1.00 93.88 107 ASN A C 1
ATOM 847 O O . ASN A 1 107 ? -19.414 -0.688 15.344 1.00 93.88 107 ASN A O 1
ATOM 851 N N . ARG A 1 108 ? -21.207 -2.023 15.619 1.00 93.62 108 ARG A N 1
ATOM 852 C CA . ARG A 1 108 ? -20.539 -3.287 15.268 1.00 93.62 108 ARG A CA 1
ATOM 853 C C . ARG A 1 108 ? -19.865 -3.261 13.896 1.00 93.62 108 ARG A C 1
ATOM 855 O O . ARG A 1 108 ? -18.770 -3.787 13.758 1.00 93.62 108 ARG A O 1
ATOM 862 N N . VAL A 1 109 ? -20.475 -2.608 12.905 1.00 94.12 109 VAL A N 1
ATOM 863 C CA . VAL A 1 109 ? -19.905 -2.514 11.550 1.00 94.12 109 VAL A CA 1
ATOM 864 C C . VAL A 1 109 ? -18.650 -1.643 11.561 1.00 94.12 109 VAL A C 1
ATOM 866 O O . VAL A 1 109 ? -17.644 -1.991 10.949 1.00 94.12 109 VAL A O 1
ATOM 869 N N . ALA A 1 110 ? -18.676 -0.525 12.293 1.00 94.94 110 ALA A N 1
ATOM 870 C CA . ALA A 1 110 ? -17.499 0.327 12.436 1.00 94.94 110 ALA A CA 1
ATOM 871 C C . ALA A 1 110 ? -16.358 -0.411 13.150 1.00 94.94 110 ALA A C 1
ATOM 873 O O . ALA A 1 110 ? -15.202 -0.295 12.742 1.00 94.94 110 ALA A O 1
ATOM 874 N N . LEU A 1 111 ? -16.703 -1.202 14.171 1.00 95.44 111 LEU A N 1
ATOM 875 C CA . LEU A 1 111 ? -15.761 -2.036 14.906 1.00 95.44 111 LEU A CA 1
ATOM 876 C C . LEU A 1 111 ? -15.133 -3.096 13.995 1.00 95.44 111 LEU A C 1
ATOM 878 O O . LEU A 1 111 ? -13.915 -3.212 13.978 1.00 95.44 111 LEU A O 1
ATOM 882 N N . ASP A 1 112 ? -15.923 -3.796 13.176 1.00 95.75 112 ASP A N 1
ATOM 883 C CA . ASP A 1 112 ? -15.413 -4.782 12.214 1.00 95.75 112 ASP A CA 1
ATOM 884 C C . ASP A 1 112 ? -14.455 -4.164 11.184 1.00 95.75 112 ASP A C 1
ATOM 886 O O . ASP A 1 112 ? -13.365 -4.692 10.953 1.00 95.75 112 ASP A O 1
ATOM 890 N N . ILE A 1 113 ? -14.816 -3.014 10.605 1.00 96.06 113 ILE A N 1
ATOM 891 C CA . ILE A 1 113 ? -13.969 -2.316 9.625 1.00 96.06 113 ILE A CA 1
ATOM 892 C C . ILE A 1 113 ? -12.658 -1.849 10.265 1.00 96.06 113 ILE A C 1
ATOM 894 O O . ILE A 1 113 ? -11.596 -1.967 9.647 1.00 96.06 113 ILE A O 1
ATOM 898 N N . LEU A 1 114 ? -12.712 -1.311 11.487 1.00 95.50 114 LEU A N 1
ATOM 899 C CA . LEU A 1 114 ? -11.523 -0.817 12.179 1.00 95.50 114 LEU A CA 1
ATOM 900 C C . LEU A 1 114 ? -10.599 -1.971 12.598 1.00 95.50 114 LEU A C 1
ATOM 902 O O . LEU A 1 114 ? -9.385 -1.876 12.418 1.00 95.50 114 LEU A O 1
ATOM 906 N N . THR A 1 115 ? -11.156 -3.099 13.053 1.00 95.75 115 THR A N 1
ATOM 907 C CA . THR A 1 115 ? -10.391 -4.330 13.311 1.00 95.75 115 THR A CA 1
ATOM 908 C C . THR A 1 115 ? -9.704 -4.835 12.046 1.00 95.75 115 THR A C 1
ATOM 910 O O . THR A 1 115 ? -8.483 -5.007 12.046 1.00 95.75 115 THR A O 1
ATOM 913 N N . PHE A 1 116 ? -10.452 -4.977 10.945 1.00 96.50 116 PHE A N 1
ATOM 914 C CA . PHE A 1 116 ? -9.895 -5.373 9.650 1.00 96.50 116 PHE A CA 1
ATOM 915 C C . PHE A 1 116 ? -8.765 -4.430 9.209 1.00 96.50 116 PHE A C 1
ATOM 917 O O . PHE A 1 116 ? -7.723 -4.878 8.729 1.00 96.50 116 PHE A O 1
ATOM 924 N N . TYR A 1 117 ? -8.937 -3.117 9.395 1.00 95.56 117 TYR A N 1
ATOM 925 C CA . TYR A 1 117 ? -7.922 -2.124 9.054 1.00 95.56 117 TYR A CA 1
ATOM 926 C C . TYR A 1 117 ? -6.619 -2.335 9.831 1.00 95.56 117 TYR A C 1
ATOM 928 O O . TYR A 1 117 ? -5.544 -2.345 9.229 1.00 95.56 117 TYR A O 1
ATOM 936 N N . HIS A 1 118 ? -6.692 -2.546 11.148 1.00 94.75 118 HIS A N 1
ATOM 937 C CA . HIS A 1 118 ? -5.502 -2.789 11.963 1.00 94.75 118 HIS A CA 1
ATOM 938 C C . HIS A 1 118 ? -4.790 -4.092 11.589 1.00 94.75 118 HIS A C 1
ATOM 940 O O . HIS A 1 118 ? -3.566 -4.085 11.430 1.00 94.75 118 HIS A O 1
ATOM 946 N N . GLN A 1 119 ? -5.539 -5.178 11.384 1.00 94.75 119 GLN A N 1
ATOM 947 C CA . GLN A 1 119 ? -4.979 -6.464 10.958 1.00 94.75 119 GLN A CA 1
ATOM 948 C C . GLN A 1 119 ? -4.336 -6.366 9.570 1.00 94.75 119 GLN A C 1
ATOM 950 O O . GLN A 1 119 ? -3.212 -6.822 9.360 1.00 94.75 119 GLN A O 1
ATOM 955 N N . GLY A 1 120 ? -5.002 -5.699 8.625 1.00 94.94 120 GLY A N 1
ATOM 956 C CA . GLY A 1 120 ? -4.472 -5.491 7.283 1.00 94.94 120 GLY A CA 1
ATOM 957 C C . GLY A 1 120 ? -3.229 -4.598 7.263 1.00 94.94 120 GLY A C 1
ATOM 958 O O . GLY A 1 120 ? -2.295 -4.877 6.511 1.00 94.94 120 GLY A O 1
ATOM 959 N N . MET A 1 121 ? -3.164 -3.556 8.100 1.00 94.44 121 MET A N 1
ATOM 960 C CA . MET A 1 121 ? -1.967 -2.714 8.237 1.00 94.44 121 MET A CA 1
ATOM 961 C C . MET A 1 121 ? -0.775 -3.499 8.790 1.00 94.44 121 MET A C 1
ATOM 963 O O . MET A 1 121 ? 0.335 -3.358 8.271 1.00 94.44 121 MET A O 1
ATOM 967 N N . GLN A 1 122 ? -1.002 -4.354 9.791 1.00 93.38 122 GLN A N 1
ATOM 968 C CA . GLN A 1 122 ? 0.029 -5.246 10.317 1.00 93.38 122 GLN A CA 1
ATOM 969 C C . GLN A 1 122 ? 0.520 -6.216 9.236 1.00 93.38 122 GLN A C 1
ATOM 971 O O . GLN A 1 122 ? 1.719 -6.279 8.963 1.00 93.38 122 GLN A O 1
ATOM 976 N N . GLN A 1 123 ? -0.400 -6.896 8.549 1.00 94.56 123 GLN A N 1
ATOM 977 C CA . GLN A 1 123 ? -0.044 -7.831 7.487 1.00 94.56 123 GLN A CA 1
ATOM 978 C C . GLN A 1 123 ? 0.723 -7.139 6.349 1.00 94.56 123 GLN A C 1
ATOM 980 O O . GLN A 1 123 ? 1.708 -7.663 5.827 1.00 94.56 123 GLN A O 1
ATOM 985 N N . LEU A 1 124 ? 0.311 -5.926 5.968 1.00 94.44 124 LEU A N 1
ATOM 986 C CA . LEU A 1 124 ? 1.007 -5.137 4.957 1.00 94.44 124 LEU A CA 1
ATOM 987 C C . LEU A 1 124 ? 2.434 -4.778 5.401 1.00 94.44 124 LEU A C 1
ATOM 989 O O . LEU A 1 124 ? 3.341 -4.771 4.563 1.00 94.44 124 LEU A O 1
ATOM 993 N N . ALA A 1 125 ? 2.656 -4.474 6.682 1.00 92.31 125 ALA A N 1
ATOM 994 C CA . ALA A 1 125 ? 3.994 -4.221 7.214 1.00 92.31 125 ALA A CA 1
ATOM 995 C C . ALA A 1 125 ? 4.872 -5.480 7.125 1.00 92.31 125 ALA A C 1
ATOM 997 O O . ALA A 1 125 ? 5.954 -5.424 6.531 1.00 92.31 125 ALA A O 1
ATOM 998 N N . GLU A 1 126 ? 4.360 -6.626 7.580 1.00 92.38 126 GLU A N 1
ATOM 999 C CA . GLU A 1 126 ? 5.048 -7.923 7.541 1.00 92.38 126 GLU A CA 1
ATOM 1000 C C . GLU A 1 126 ? 5.435 -8.334 6.112 1.00 92.38 126 GLU A C 1
ATOM 1002 O O . GLU A 1 126 ? 6.597 -8.654 5.834 1.00 92.38 126 GLU A O 1
ATOM 1007 N N . LEU A 1 127 ? 4.493 -8.239 5.165 1.00 92.81 127 LEU A N 1
ATOM 1008 C CA . LEU A 1 127 ? 4.729 -8.530 3.747 1.00 92.81 127 LEU A CA 1
ATOM 1009 C C . LEU A 1 127 ? 5.842 -7.644 3.175 1.00 92.81 127 LEU A C 1
ATOM 1011 O O . LEU A 1 127 ? 6.734 -8.116 2.465 1.00 92.81 127 LEU A O 1
ATOM 1015 N N . ASN A 1 128 ? 5.858 -6.365 3.545 1.00 90.00 128 ASN A N 1
ATOM 1016 C CA . ASN A 1 128 ? 6.902 -5.433 3.128 1.00 90.00 128 ASN A CA 1
ATOM 1017 C C . ASN A 1 128 ? 8.229 -5.596 3.892 1.00 90.00 128 ASN A C 1
ATOM 1019 O O . ASN A 1 128 ? 9.189 -4.903 3.556 1.00 90.00 128 ASN A O 1
ATOM 1023 N N . GLY A 1 129 ? 8.312 -6.505 4.869 1.00 88.69 129 GLY A N 1
ATOM 1024 C CA . GLY A 1 129 ? 9.496 -6.690 5.710 1.00 88.69 129 GLY A CA 1
ATOM 1025 C C . GLY A 1 129 ? 9.771 -5.493 6.619 1.00 88.69 129 GLY A C 1
ATOM 1026 O O . GLY A 1 129 ? 10.929 -5.186 6.888 1.00 88.69 129 GLY A O 1
ATOM 1027 N N . ARG A 1 130 ? 8.719 -4.781 7.031 1.00 86.62 130 ARG A N 1
ATOM 1028 C CA . ARG A 1 130 ? 8.790 -3.668 7.979 1.00 86.62 130 ARG A CA 1
ATOM 1029 C C . ARG A 1 130 ? 8.172 -4.099 9.299 1.00 86.62 130 ARG A C 1
ATOM 1031 O O . ARG A 1 130 ? 7.216 -4.869 9.312 1.00 86.62 130 ARG A O 1
ATOM 1038 N N . THR A 1 131 ? 8.670 -3.543 10.392 1.00 79.56 131 THR A N 1
ATOM 1039 C CA . THR A 1 131 ? 7.925 -3.543 11.651 1.00 79.56 131 THR A CA 1
ATOM 1040 C C . THR A 1 131 ? 6.670 -2.683 11.460 1.00 79.56 131 THR A C 1
ATOM 1042 O O . THR A 1 131 ? 6.771 -1.641 10.801 1.00 79.56 131 THR A O 1
ATOM 1045 N N . PRO A 1 132 ? 5.493 -3.098 11.964 1.00 74.88 132 PRO A N 1
ATOM 1046 C CA . PRO A 1 132 ? 4.327 -2.226 12.017 1.00 74.88 132 PRO A CA 1
ATOM 1047 C C . PRO A 1 132 ? 4.704 -0.885 12.654 1.00 74.88 132 PRO A C 1
ATOM 1049 O O . PRO A 1 132 ? 5.364 -0.857 13.693 1.00 74.88 132 PRO A O 1
ATOM 1052 N N . ASP A 1 133 ? 4.334 0.214 11.996 1.00 68.19 133 ASP A N 1
ATOM 1053 C CA . ASP A 1 133 ? 4.478 1.563 12.548 1.00 68.19 133 ASP A CA 1
ATOM 1054 C C . ASP A 1 133 ? 3.367 1.763 13.581 1.00 68.19 133 ASP A C 1
ATOM 1056 O O . ASP A 1 133 ? 2.287 2.274 13.285 1.00 68.19 133 ASP A O 1
ATOM 1060 N N . ASP A 1 134 ? 3.609 1.189 14.754 1.00 71.56 134 ASP A N 1
ATOM 1061 C CA . ASP A 1 134 ? 2.706 1.154 15.891 1.00 71.56 134 ASP A CA 1
ATOM 1062 C C . ASP A 1 134 ? 3.189 2.184 16.917 1.00 71.56 134 ASP A C 1
ATOM 1064 O O . ASP A 1 134 ? 3.811 1.874 17.935 1.00 71.56 134 ASP A O 1
ATOM 1068 N N . ASP A 1 135 ? 2.922 3.448 16.616 1.00 79.19 135 ASP A N 1
ATOM 1069 C CA . ASP A 1 135 ? 2.996 4.531 17.582 1.00 79.19 135 ASP A CA 1
ATOM 1070 C C . ASP A 1 135 ? 2.015 4.290 18.748 1.00 79.19 135 ASP A C 1
ATOM 1072 O O . ASP A 1 135 ? 1.021 3.568 18.630 1.00 79.19 135 ASP A O 1
ATOM 1076 N N . ALA A 1 136 ? 2.305 4.882 19.913 1.00 81.81 136 ALA A N 1
ATOM 1077 C CA . ALA A 1 136 ? 1.567 4.616 21.154 1.00 81.81 136 ALA A CA 1
ATOM 1078 C C . ALA A 1 136 ? 0.045 4.821 21.011 1.00 81.81 136 ALA A C 1
ATOM 1080 O O . ALA A 1 136 ? -0.736 4.078 21.601 1.00 81.81 136 ALA A O 1
ATOM 1081 N N . GLU A 1 137 ? -0.373 5.784 20.186 1.00 84.25 137 GLU A N 1
ATOM 1082 C CA . GLU A 1 137 ? -1.782 6.045 19.876 1.00 84.25 137 GLU A CA 1
ATOM 1083 C C . GLU A 1 137 ? -2.437 4.882 19.111 1.00 84.25 137 GLU A C 1
ATOM 1085 O O . GLU A 1 137 ? -3.533 4.454 19.467 1.00 84.25 137 GLU A O 1
ATOM 1090 N N . ARG A 1 138 ? -1.756 4.305 18.111 1.00 83.38 138 ARG A N 1
ATOM 1091 C CA . ARG A 1 138 ? -2.262 3.137 17.371 1.00 83.38 138 ARG A CA 1
ATOM 1092 C C . ARG A 1 138 ? -2.327 1.889 18.232 1.00 83.38 138 ARG A C 1
ATOM 1094 O O . ARG A 1 138 ? -3.260 1.105 18.084 1.00 83.38 138 ARG A O 1
ATOM 1101 N N . LEU A 1 139 ? -1.350 1.688 19.113 1.00 86.50 139 LEU A N 1
ATOM 1102 C CA . LEU A 1 139 ? -1.375 0.574 20.062 1.00 86.50 139 LEU A CA 1
ATOM 1103 C C . LEU A 1 139 ? -2.561 0.696 21.019 1.00 86.50 139 LEU A C 1
ATOM 1105 O O . LEU A 1 139 ? -3.268 -0.287 21.233 1.00 86.50 139 LEU A O 1
ATOM 1109 N N . ALA A 1 140 ? -2.813 1.897 21.542 1.00 88.88 140 ALA A N 1
ATOM 1110 C CA . ALA A 1 140 ? -3.975 2.160 22.381 1.00 88.88 140 ALA A CA 1
ATOM 1111 C C . ALA A 1 140 ? -5.291 1.904 21.626 1.00 88.88 140 ALA A C 1
ATOM 1113 O O . ALA A 1 140 ? -6.155 1.210 22.151 1.00 88.88 140 ALA A O 1
ATOM 1114 N N . GLU A 1 141 ? -5.409 2.369 20.376 1.00 90.81 141 GLU A N 1
ATOM 1115 C CA . GLU A 1 141 ? -6.589 2.131 19.531 1.00 90.81 141 GLU A CA 1
ATOM 1116 C C . GLU A 1 141 ? -6.821 0.632 19.276 1.00 90.81 141 GLU A C 1
ATOM 1118 O O . GLU A 1 141 ? -7.936 0.138 19.448 1.00 90.81 141 GLU A O 1
ATOM 1123 N N . LYS A 1 142 ? -5.767 -0.124 18.935 1.00 91.19 142 LYS A N 1
ATOM 1124 C CA . LYS A 1 142 ? -5.853 -1.583 18.748 1.00 91.19 142 LYS A CA 1
ATOM 1125 C C . LYS A 1 142 ? -6.350 -2.291 20.010 1.00 91.19 142 LYS A C 1
ATOM 1127 O O . LYS A 1 142 ? -7.190 -3.185 19.915 1.00 91.19 142 LYS A O 1
ATOM 1132 N N . LEU A 1 143 ? -5.829 -1.905 21.176 1.00 91.25 143 LEU A N 1
ATOM 1133 C CA . LEU A 1 143 ? -6.234 -2.475 22.462 1.00 91.25 143 LEU A CA 1
ATOM 1134 C C . LEU A 1 143 ? -7.687 -2.126 22.800 1.00 91.25 143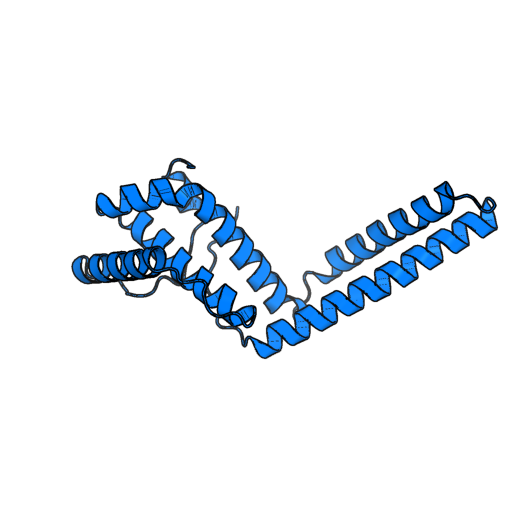 LEU A C 1
ATOM 1136 O O . LEU A 1 143 ? -8.435 -3.009 23.206 1.00 91.25 143 LEU A O 1
ATOM 1140 N N . GLU A 1 144 ? -8.104 -0.877 22.588 1.00 92.19 144 GLU A N 1
ATOM 1141 C CA . GLU A 1 144 ? -9.486 -0.440 22.818 1.00 92.19 144 GLU A CA 1
ATOM 1142 C C . GLU A 1 144 ? -10.472 -1.218 21.939 1.00 92.19 144 GLU A C 1
ATOM 1144 O O . GLU A 1 144 ? -11.469 -1.749 22.430 1.00 92.19 144 GLU A O 1
ATOM 1149 N N . VAL A 1 145 ? -10.167 -1.337 20.644 1.00 93.38 145 VAL A N 1
ATOM 1150 C CA . VAL A 1 145 ? -10.971 -2.111 19.691 1.00 93.38 145 VAL A CA 1
ATOM 1151 C C . VAL A 1 145 ? -11.066 -3.569 20.130 1.00 93.38 145 VAL A C 1
ATOM 1153 O O . VAL A 1 145 ? -12.157 -4.135 20.105 1.00 93.38 145 VAL A O 1
ATOM 1156 N N . LYS A 1 146 ? -9.957 -4.177 20.567 1.00 92.75 146 LYS A N 1
ATOM 1157 C CA . LYS A 1 146 ? -9.947 -5.562 21.049 1.00 92.75 146 LYS A CA 1
ATOM 1158 C C . LYS A 1 146 ? -10.834 -5.746 22.286 1.00 92.75 146 LYS A C 1
ATOM 1160 O O . LYS A 1 146 ? -11.683 -6.632 22.282 1.00 92.75 146 LYS A O 1
ATOM 1165 N N . LEU A 1 147 ? -10.698 -4.884 23.292 1.00 93.19 147 LEU A N 1
ATOM 1166 C CA . LEU A 1 147 ? -11.505 -4.947 24.516 1.00 93.19 147 LEU A CA 1
ATOM 1167 C C . LEU A 1 147 ? -13.003 -4.788 24.222 1.00 93.19 147 LEU A C 1
ATOM 1169 O O . LEU A 1 147 ? -13.801 -5.611 24.661 1.00 93.19 147 LEU A O 1
ATOM 1173 N N . LYS A 1 148 ? -13.390 -3.809 23.394 1.00 93.19 148 LYS A N 1
ATOM 1174 C CA . LYS A 1 148 ? -14.796 -3.624 22.988 1.00 93.19 148 LYS A CA 1
ATOM 1175 C C . LYS A 1 148 ? -15.369 -4.845 22.269 1.00 93.19 148 LYS A C 1
ATOM 1177 O O . LYS A 1 148 ? -16.541 -5.177 22.433 1.00 93.19 148 LYS A O 1
ATOM 1182 N N . ARG A 1 149 ? -14.563 -5.537 21.458 1.00 94.12 149 ARG A N 1
ATOM 1183 C CA . ARG A 1 149 ? -15.001 -6.781 20.804 1.00 94.12 149 ARG A CA 1
ATOM 1184 C C . ARG A 1 149 ? -15.241 -7.895 21.808 1.00 94.12 149 ARG A C 1
ATOM 1186 O 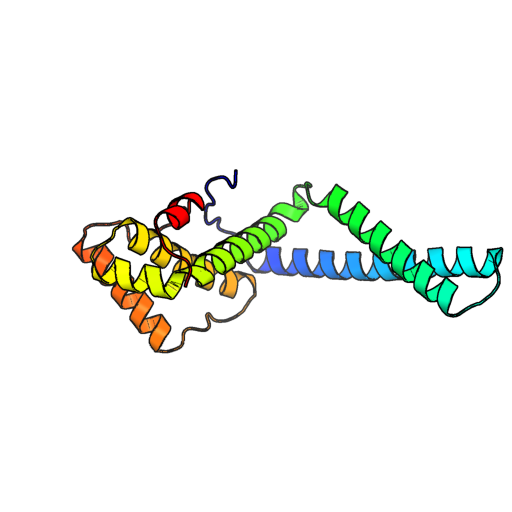O . ARG A 1 149 ? -16.254 -8.581 21.688 1.00 94.12 149 ARG A O 1
ATOM 1193 N N . GLU A 1 150 ? -14.347 -8.050 22.780 1.00 92.94 150 GLU A N 1
ATOM 1194 C CA . GLU A 1 150 ? -14.491 -9.025 23.864 1.00 92.94 150 GLU A CA 1
ATOM 1195 C C . GLU A 1 150 ? -15.762 -8.751 24.685 1.00 92.94 150 GLU A C 1
ATOM 1197 O O . GLU A 1 150 ? -16.555 -9.666 24.907 1.00 92.94 150 GLU A O 1
ATOM 1202 N N . GLU A 1 151 ? -16.018 -7.489 25.043 1.00 92.69 151 GLU A N 1
ATOM 1203 C CA . GLU A 1 151 ? -17.229 -7.059 25.761 1.00 92.69 151 GLU A CA 1
ATOM 1204 C C . GLU A 1 151 ? -18.521 -7.373 24.990 1.00 92.69 151 GLU A C 1
ATOM 1206 O O . GLU A 1 151 ? -19.525 -7.785 25.575 1.00 92.69 151 GLU A O 1
ATOM 1211 N N . LEU A 1 152 ? -18.496 -7.221 23.664 1.00 91.31 152 LEU A N 1
ATOM 1212 C CA . LEU A 1 152 ? -19.634 -7.503 22.787 1.00 91.31 152 LEU A CA 1
ATOM 1213 C C . LEU A 1 152 ? -19.738 -8.981 22.365 1.00 91.31 152 LEU A C 1
ATOM 1215 O O . LEU A 1 152 ? -20.661 -9.331 21.620 1.00 91.31 152 LEU A O 1
ATOM 1219 N N . GLY A 1 153 ? -18.820 -9.845 22.816 1.00 92.31 153 GLY A N 1
ATOM 1220 C CA . GLY A 1 153 ? -18.775 -11.265 22.459 1.00 92.31 153 GLY A CA 1
ATOM 1221 C C . GLY A 1 153 ? -18.506 -11.518 20.971 1.00 92.31 153 GLY A C 1
ATOM 1222 O O . GLY A 1 153 ? -18.992 -12.503 20.411 1.00 92.31 153 GLY A O 1
ATOM 1223 N N . LEU A 1 154 ? -17.791 -10.607 20.307 1.00 92.69 154 LEU A N 1
ATOM 1224 C CA . LEU A 1 154 ? -17.450 -10.695 18.888 1.00 92.69 154 LEU A CA 1
ATOM 1225 C C . LEU A 1 154 ? -16.124 -11.454 18.684 1.00 92.69 154 LEU A C 1
ATOM 1227 O O . LEU A 1 154 ? -15.268 -11.433 19.567 1.00 92.69 154 LEU A O 1
ATOM 1231 N N . PRO A 1 155 ? -15.909 -12.098 17.518 1.00 91.25 155 PRO A N 1
ATOM 1232 C CA . PRO A 1 155 ? -14.626 -12.728 17.198 1.00 91.25 155 PRO A CA 1
ATOM 1233 C C . PRO A 1 155 ? -13.480 -11.717 17.259 1.00 91.25 155 PRO A C 1
ATOM 1235 O O . PRO A 1 155 ? -13.651 -10.602 16.773 1.00 91.25 155 PRO A O 1
ATOM 1238 N N . GLU A 1 156 ? -12.318 -12.098 17.794 1.00 89.19 156 GLU A N 1
ATOM 1239 C CA . GLU A 1 156 ? -11.143 -11.212 17.883 1.00 89.19 156 GLU A CA 1
ATOM 1240 C C . GLU A 1 156 ? -10.702 -10.711 16.499 1.00 89.19 156 GLU A C 1
ATOM 1242 O O . GLU A 1 156 ? -10.464 -9.520 16.308 1.00 89.19 156 GLU A O 1
ATOM 1247 N N . ASP A 1 157 ? -10.686 -11.615 15.519 1.00 90.12 157 ASP A N 1
ATOM 1248 C CA . ASP A 1 157 ? -10.196 -11.349 14.174 1.00 90.12 157 ASP A CA 1
ATOM 1249 C C . ASP A 1 157 ? -11.323 -11.091 13.167 1.00 90.12 157 ASP A C 1
ATOM 1251 O O . ASP A 1 157 ? -12.348 -11.777 13.146 1.00 90.12 157 ASP A O 1
ATOM 1255 N N . VAL A 1 158 ? -11.081 -10.159 12.242 1.00 93.25 158 VAL A N 1
ATOM 1256 C CA . VAL A 1 158 ? -11.955 -9.857 11.105 1.00 93.25 158 VAL A CA 1
ATOM 1257 C C . VAL A 1 158 ? -11.163 -10.005 9.813 1.00 93.25 158 VAL A C 1
ATOM 1259 O O . VAL A 1 158 ? -10.482 -9.102 9.338 1.00 93.25 158 VAL A O 1
ATOM 1262 N N . THR A 1 159 ? -11.281 -11.176 9.193 1.00 92.50 159 THR A N 1
ATOM 1263 C CA . THR A 1 159 ? -10.549 -11.480 7.953 1.00 92.50 159 THR A CA 1
ATOM 1264 C C . THR A 1 159 ? -11.243 -10.968 6.699 1.00 92.50 159 THR A C 1
ATOM 1266 O O . THR A 1 159 ? -10.664 -11.039 5.622 1.00 92.50 159 THR A O 1
ATOM 1269 N N . ARG A 1 160 ? -12.476 -10.469 6.799 1.00 93.62 160 ARG A N 1
ATOM 1270 C CA . ARG A 1 160 ? -13.319 -10.124 5.654 1.00 93.62 160 ARG A CA 1
ATOM 1271 C C . ARG A 1 160 ? -13.719 -8.654 5.696 1.00 93.62 160 ARG A C 1
ATOM 1273 O O . ARG A 1 160 ? -14.117 -8.159 6.740 1.00 93.62 160 ARG A O 1
ATOM 1280 N N . PHE A 1 161 ? -13.688 -7.999 4.543 1.00 94.38 161 PHE A N 1
ATOM 1281 C CA . PHE A 1 161 ? -14.116 -6.616 4.377 1.00 94.38 161 PHE A CA 1
ATOM 1282 C C . PHE A 1 161 ? -15.006 -6.471 3.144 1.00 94.38 161 PHE A C 1
ATOM 1284 O O . PHE A 1 161 ? -14.597 -6.840 2.040 1.00 94.38 161 PHE A O 1
ATOM 1291 N N . ASP A 1 162 ? -16.211 -5.922 3.318 1.00 94.00 162 ASP A N 1
ATOM 1292 C CA . ASP A 1 162 ? -17.052 -5.486 2.206 1.00 94.00 162 ASP A CA 1
ATOM 1293 C C . ASP A 1 162 ? -16.914 -3.963 2.018 1.00 94.00 162 ASP A C 1
ATOM 1295 O O . ASP A 1 162 ? -17.324 -3.180 2.878 1.00 94.00 162 ASP A O 1
ATOM 1299 N N . PRO A 1 163 ? -16.379 -3.491 0.876 1.00 91.75 163 PRO A N 1
ATOM 1300 C CA . PRO A 1 163 ? -16.288 -2.062 0.586 1.00 91.75 163 PRO A CA 1
ATOM 1301 C C . PRO A 1 163 ? -17.636 -1.326 0.587 1.00 91.75 163 PRO A C 1
ATOM 1303 O O . PRO A 1 163 ? -17.658 -0.094 0.638 1.00 91.75 163 PRO A O 1
ATOM 1306 N N . GLN A 1 164 ? -18.762 -2.040 0.483 1.00 91.94 164 GLN A N 1
ATOM 1307 C CA . GLN A 1 164 ? -20.095 -1.450 0.578 1.00 91.94 164 GLN A CA 1
ATOM 1308 C C . GLN A 1 164 ? -20.442 -0.995 1.995 1.00 91.94 164 GLN A C 1
ATOM 1310 O O . GLN A 1 164 ? -21.184 -0.019 2.119 1.00 91.94 164 GLN A O 1
ATOM 1315 N N . ASP A 1 165 ? -19.856 -1.599 3.031 1.00 91.94 165 ASP A N 1
ATOM 1316 C CA . ASP A 1 165 ? -20.105 -1.226 4.429 1.00 91.94 165 ASP A CA 1
ATOM 1317 C C . ASP A 1 165 ? -19.667 0.220 4.706 1.00 91.94 165 ASP A C 1
ATOM 1319 O O . ASP A 1 165 ? -20.306 0.947 5.467 1.00 91.94 165 ASP A O 1
ATOM 1323 N N . LEU A 1 166 ? -18.648 0.706 3.985 1.00 92.38 166 LEU A N 1
ATOM 1324 C CA . LEU A 1 166 ? -18.203 2.100 4.056 1.00 92.38 166 LEU A CA 1
ATOM 1325 C C . LEU A 1 166 ? -19.275 3.115 3.633 1.00 92.38 166 LEU A C 1
ATOM 1327 O O . LEU A 1 166 ? -19.176 4.284 4.001 1.00 92.38 166 LEU A O 1
ATOM 1331 N N . ARG A 1 167 ? -20.304 2.712 2.875 1.00 90.75 167 ARG A N 1
ATOM 1332 C CA . ARG A 1 167 ? -21.387 3.620 2.451 1.00 90.75 167 ARG A CA 1
ATOM 1333 C C . ARG A 1 167 ? -22.265 4.077 3.612 1.00 90.75 167 ARG A C 1
ATOM 1335 O O . ARG A 1 167 ? -22.898 5.122 3.491 1.00 90.75 167 ARG A O 1
ATOM 1342 N N . ALA A 1 168 ? -22.293 3.322 4.710 1.00 90.38 168 ALA A N 1
ATOM 1343 C CA . ALA A 1 168 ? -22.996 3.712 5.928 1.00 90.38 168 ALA A CA 1
ATOM 1344 C C . ALA A 1 168 ? -22.298 4.869 6.665 1.00 90.38 168 ALA A C 1
ATOM 1346 O O . ALA A 1 168 ? -22.891 5.496 7.539 1.00 90.38 168 ALA A O 1
ATOM 1347 N N . PHE A 1 169 ? -21.051 5.178 6.299 1.00 93.19 169 PHE A N 1
ATOM 1348 C CA . PHE A 1 169 ? -20.212 6.142 6.993 1.00 93.19 169 PHE A CA 1
ATOM 1349 C C . PHE A 1 169 ? -19.915 7.358 6.117 1.00 93.19 169 PHE A C 1
ATOM 1351 O O . PHE A 1 169 ? -19.726 7.273 4.902 1.00 93.19 169 PHE A O 1
ATOM 1358 N N . LYS A 1 170 ? -19.823 8.529 6.749 1.00 90.38 170 LYS A N 1
ATOM 1359 C CA . LYS A 1 170 ? -19.359 9.744 6.078 1.00 90.38 170 LYS A CA 1
ATOM 1360 C C . LYS A 1 170 ? -17.834 9.717 5.970 1.00 90.38 170 LYS A C 1
ATOM 1362 O O . LYS A 1 170 ? -17.148 9.477 6.966 1.00 90.38 170 LYS A O 1
ATOM 1367 N N . ARG A 1 171 ? -17.308 10.001 4.776 1.00 90.56 171 ARG A N 1
ATOM 1368 C CA . ARG A 1 171 ? -15.866 10.201 4.573 1.00 90.56 171 ARG A CA 1
ATOM 1369 C C . ARG A 1 171 ? -15.382 11.381 5.429 1.00 90.56 171 ARG A C 1
ATOM 1371 O O . ARG A 1 171 ? -16.102 12.375 5.541 1.00 90.56 171 ARG A O 1
ATOM 1378 N N . SER A 1 172 ? -14.214 11.209 6.047 1.00 82.81 172 SER A N 1
ATOM 1379 C CA . SER A 1 172 ? -13.538 12.210 6.889 1.00 82.81 172 SER A CA 1
ATOM 1380 C C . SER A 1 172 ? -13.063 13.397 6.063 1.00 82.81 172 SER A C 1
ATOM 1382 O O . SER A 1 172 ? -12.703 13.174 4.881 1.00 82.81 172 SER A O 1
#

Foldseek 3Di:
DDDKAFADDDDLVLLVVLVVVVVVVLVVQLVVQLVVQLVVQCVVPNDDPVSSVVSSVVSVVVSVVVCVVCCVPPSNVSVVSLVVLVVLLVLVVQFVVFLVVVVVVVNPLSLLSVQCNLVSQCVNCVSVVHHRPCDVVNVVVLVSSQVSCVVVVHDSHRRIDDPVSCVVGDGD